Protein AF-A0AAU3PR17-F1 (afdb_monomer)

Nearest PDB structures (foldseek):
  4tv1-assembly1_B  TM=5.043E-01  e=8.586E+00  Homo sapiens

Structure (mmCIF, N/CA/C/O backbone):
data_AF-A0AAU3PR17-F1
#
_entry.id   AF-A0AAU3PR17-F1
#
loop_
_atom_site.group_PDB
_atom_site.id
_atom_site.type_symbol
_atom_site.label_atom_id
_atom_site.label_alt_id
_atom_site.label_comp_id
_atom_site.label_asym_id
_atom_site.label_entity_id
_atom_site.label_seq_id
_atom_site.pdbx_PDB_ins_code
_atom_site.Cartn_x
_atom_site.Cartn_y
_atom_site.Cartn_z
_atom_site.occupancy
_atom_site.B_iso_or_equiv
_atom_site.auth_seq_id
_atom_site.auth_comp_id
_atom_site.auth_asym_id
_atom_site.auth_atom_id
_atom_site.pdbx_PDB_model_num
ATOM 1 N N . MET A 1 1 ? -29.676 -16.207 -13.551 1.00 43.72 1 MET A N 1
ATOM 2 C CA . MET A 1 1 ? -28.577 -16.375 -12.579 1.00 43.72 1 MET A CA 1
ATOM 3 C C . MET A 1 1 ? -27.481 -15.404 -12.979 1.00 43.72 1 MET A C 1
ATOM 5 O O . MET A 1 1 ? -26.844 -15.634 -13.995 1.00 43.72 1 MET A O 1
ATOM 9 N N . SER A 1 2 ? -27.342 -14.278 -12.279 1.00 43.62 2 SER A N 1
ATOM 10 C CA . SER A 1 2 ? -26.259 -13.326 -12.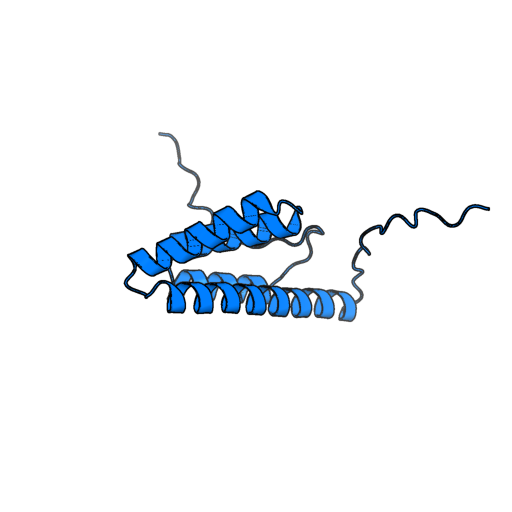551 1.00 43.62 2 SER A CA 1
ATOM 11 C C . SER A 1 2 ? -24.997 -13.853 -11.882 1.00 43.62 2 SER A C 1
ATOM 13 O O . SER A 1 2 ? -24.919 -13.883 -10.657 1.00 43.62 2 SER A O 1
ATOM 15 N N . THR A 1 3 ? -24.039 -14.329 -12.674 1.00 44.97 3 THR A N 1
ATOM 16 C CA . THR A 1 3 ? -22.689 -14.640 -12.201 1.00 44.97 3 THR A CA 1
ATOM 17 C C . THR A 1 3 ? -22.047 -13.337 -11.750 1.00 44.97 3 THR A C 1
ATOM 19 O O . THR A 1 3 ? -21.624 -12.528 -12.575 1.00 44.97 3 THR A O 1
ATOM 22 N N . GLN A 1 4 ? -22.037 -13.103 -10.440 1.00 40.84 4 GLN A N 1
ATOM 23 C CA . GLN A 1 4 ? -21.219 -12.060 -9.842 1.00 40.84 4 GLN A CA 1
ATOM 24 C C . GLN A 1 4 ? -19.764 -12.345 -10.250 1.00 40.84 4 GLN A C 1
ATOM 26 O O . GLN A 1 4 ? -19.321 -13.487 -10.086 1.00 40.84 4 GLN A O 1
ATOM 31 N N . PRO A 1 5 ? -19.041 -11.379 -10.845 1.00 47.50 5 PRO A N 1
ATOM 32 C CA . PRO A 1 5 ? -17.634 -11.578 -11.154 1.00 47.50 5 PRO A CA 1
ATOM 33 C C . PRO A 1 5 ? -16.894 -11.962 -9.865 1.00 47.50 5 PRO A C 1
ATOM 35 O O . PRO A 1 5 ? -17.290 -11.505 -8.784 1.00 47.50 5 PRO A O 1
ATOM 38 N N . PRO A 1 6 ? -15.867 -12.828 -9.952 1.00 47.53 6 PRO A N 1
ATOM 39 C CA . PRO A 1 6 ? -15.081 -13.195 -8.784 1.00 47.53 6 PRO A CA 1
ATOM 40 C C . PRO A 1 6 ? -14.598 -11.918 -8.088 1.00 47.53 6 PRO A C 1
ATOM 42 O O . PRO A 1 6 ? -14.326 -10.931 -8.779 1.00 47.53 6 PRO A O 1
ATOM 45 N N . PRO A 1 7 ? -14.521 -11.902 -6.746 1.00 50.12 7 PRO A N 1
ATOM 46 C CA . PRO A 1 7 ? -13.995 -10.751 -6.031 1.00 50.12 7 PRO A CA 1
ATOM 47 C C . PRO A 1 7 ? -12.627 -10.408 -6.619 1.00 50.12 7 PRO A C 1
ATOM 49 O O . PRO A 1 7 ? -11.713 -11.235 -6.617 1.00 50.12 7 PRO A O 1
ATOM 52 N N . THR A 1 8 ? -12.518 -9.217 -7.206 1.00 60.62 8 THR A N 1
ATOM 53 C CA . THR A 1 8 ? -11.274 -8.759 -7.811 1.00 60.62 8 THR A CA 1
ATOM 54 C C . THR A 1 8 ? -10.262 -8.618 -6.688 1.00 60.62 8 THR A C 1
ATOM 56 O O . THR A 1 8 ? -10.440 -7.786 -5.796 1.00 60.62 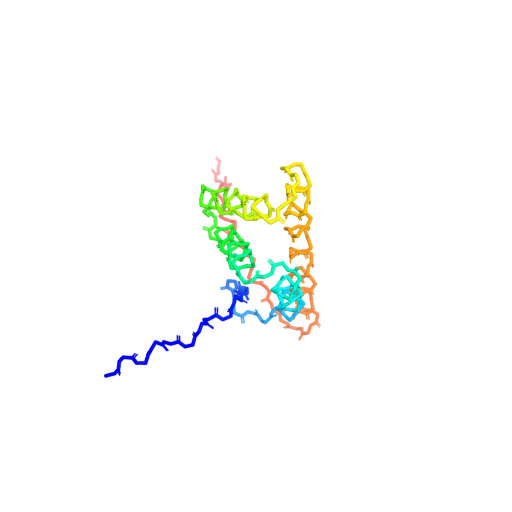8 THR A O 1
ATOM 59 N N . LYS A 1 9 ? -9.231 -9.465 -6.703 1.00 67.75 9 LYS A N 1
ATOM 60 C CA . LYS A 1 9 ? -8.113 -9.357 -5.770 1.00 67.75 9 LYS A CA 1
ATOM 61 C C . LYS A 1 9 ? -7.553 -7.930 -5.858 1.00 67.75 9 LYS A C 1
ATOM 63 O O . LYS A 1 9 ? -7.393 -7.440 -6.978 1.00 67.75 9 LYS A O 1
ATOM 68 N N . PRO A 1 10 ? -7.289 -7.248 -4.731 1.00 74.00 10 PRO A N 1
ATOM 69 C CA . PRO A 1 10 ? -6.646 -5.943 -4.769 1.00 74.00 10 PRO A CA 1
ATOM 70 C C . PRO A 1 10 ? -5.307 -6.051 -5.506 1.00 74.00 10 PRO A C 1
ATOM 72 O O . PRO A 1 10 ? -4.504 -6.927 -5.193 1.00 74.00 10 PRO A O 1
ATOM 75 N N . THR A 1 11 ? -5.070 -5.189 -6.490 1.00 75.00 11 THR A N 1
ATOM 76 C CA . THR A 1 11 ? -3.822 -5.154 -7.261 1.00 75.00 11 THR A CA 1
ATOM 77 C C . THR A 1 11 ? -3.396 -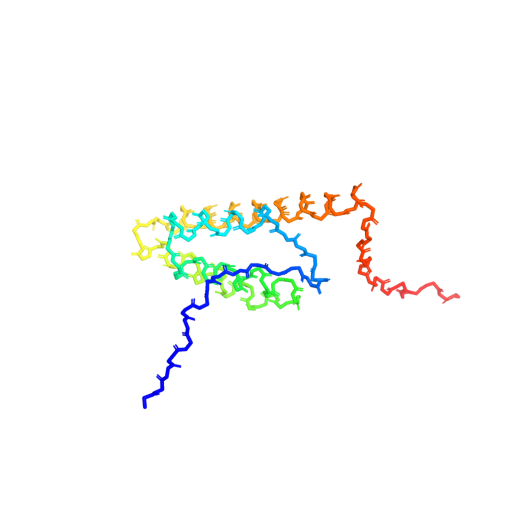3.717 -7.490 1.00 75.00 11 THR A C 1
ATOM 79 O O . THR A 1 11 ? -4.231 -2.849 -7.728 1.00 75.00 11 THR A O 1
ATOM 82 N N . LEU A 1 12 ? -2.089 -3.475 -7.435 1.00 78.88 12 LEU A N 1
ATOM 83 C CA . LEU A 1 12 ? -1.505 -2.196 -7.819 1.00 78.88 12 LEU A CA 1
ATOM 84 C C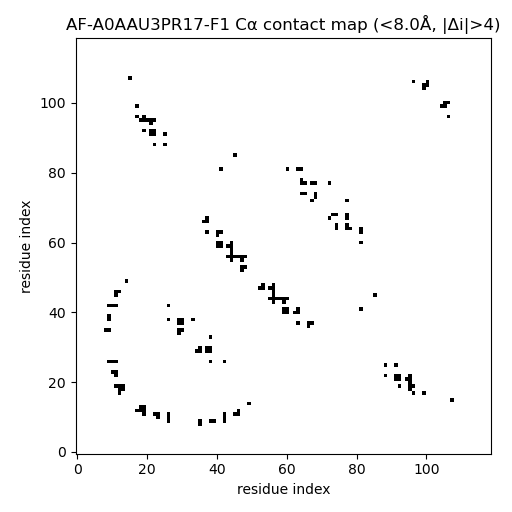 . LEU A 1 12 ? -1.111 -2.236 -9.287 1.00 78.88 12 LEU A C 1
ATOM 86 O O . LEU A 1 12 ? -0.563 -3.229 -9.770 1.00 78.88 12 LEU A O 1
ATOM 90 N N . HIS A 1 13 ? -1.358 -1.130 -9.976 1.00 72.88 13 HIS A N 1
ATOM 91 C CA . HIS A 1 13 ? -0.975 -0.956 -11.366 1.00 72.88 13 HIS A CA 1
ATOM 92 C C . HIS A 1 13 ? -0.074 0.267 -11.484 1.00 72.88 13 HIS A C 1
ATOM 94 O O . HIS A 1 13 ? -0.376 1.326 -10.935 1.00 72.88 13 HIS A O 1
ATOM 100 N N . SER A 1 14 ? 1.030 0.131 -12.218 1.00 74.19 14 SER A N 1
ATOM 101 C CA . SER A 1 14 ? 1.754 1.311 -12.678 1.00 74.19 14 SER A CA 1
ATOM 102 C C . SER A 1 14 ? 0.909 2.034 -13.731 1.00 74.19 14 SER A C 1
ATOM 104 O O . SER A 1 14 ? 0.181 1.402 -14.503 1.00 74.19 14 SER A O 1
ATOM 106 N N . ALA A 1 15 ? 1.028 3.360 -13.799 1.00 67.69 15 ALA A N 1
ATOM 107 C CA . ALA A 1 15 ? 0.352 4.161 -14.824 1.00 67.69 15 ALA A CA 1
ATOM 108 C C . ALA A 1 15 ? 0.771 3.774 -16.259 1.00 67.69 15 ALA A C 1
ATOM 110 O O . ALA A 1 15 ? 0.040 4.021 -17.213 1.00 67.69 15 ALA A O 1
ATOM 111 N N . GLU A 1 16 ? 1.937 3.141 -16.401 1.00 67.62 16 GLU A N 1
ATOM 112 C CA . GLU A 1 16 ? 2.585 2.808 -17.671 1.00 67.62 16 GLU A CA 1
ATOM 113 C C . GLU A 1 16 ? 2.385 1.339 -18.086 1.00 67.62 16 GLU A C 1
ATOM 115 O O . GLU A 1 16 ? 2.911 0.907 -19.108 1.00 67.62 16 GLU A O 1
ATOM 120 N N . GLY A 1 17 ? 1.650 0.543 -17.299 1.00 75.69 17 GLY A N 1
ATOM 121 C CA . GLY A 1 17 ? 1.468 -0.892 -17.558 1.00 75.69 17 GLY A CA 1
ATOM 122 C C . GLY A 1 17 ? 2.717 -1.748 -17.298 1.00 75.69 17 GLY A C 1
ATOM 123 O O . GLY A 1 17 ? 2.735 -2.932 -17.628 1.00 75.69 17 GLY A O 1
ATOM 124 N N . ILE A 1 18 ? 3.750 -1.172 -16.679 1.00 81.81 18 ILE A N 1
ATOM 125 C CA . ILE A 1 18 ? 4.924 -1.872 -16.153 1.00 81.81 18 ILE A CA 1
ATOM 126 C C . ILE A 1 18 ? 4.488 -2.838 -15.047 1.00 81.81 18 ILE A C 1
ATOM 128 O O . ILE A 1 18 ? 3.741 -2.466 -14.135 1.00 81.81 18 ILE A O 1
ATOM 132 N N . ALA A 1 19 ? 4.979 -4.074 -15.125 1.00 83.62 19 ALA A N 1
ATOM 133 C CA . ALA A 1 19 ? 4.776 -5.078 -14.092 1.00 83.62 19 ALA A CA 1
ATOM 134 C C . ALA A 1 19 ? 5.471 -4.661 -12.788 1.00 83.62 19 ALA A C 1
ATOM 136 O O . ALA A 1 19 ? 6.652 -4.322 -12.797 1.00 83.62 19 ALA A O 1
ATOM 137 N N . LEU A 1 20 ? 4.745 -4.735 -11.670 1.00 87.38 20 LEU A N 1
ATOM 138 C CA . LEU A 1 20 ? 5.243 -4.389 -10.337 1.00 87.38 20 LEU A CA 1
ATOM 139 C C . LEU A 1 20 ? 5.235 -5.624 -9.414 1.00 87.38 20 LEU A C 1
ATOM 141 O O . LEU A 1 20 ? 4.380 -5.723 -8.528 1.00 87.38 20 LEU A O 1
ATOM 145 N N . PRO A 1 21 ? 6.102 -6.627 -9.651 1.00 89.50 21 PRO A N 1
ATOM 146 C CA . PRO A 1 21 ? 6.059 -7.889 -8.917 1.00 89.50 21 PRO A CA 1
ATOM 147 C C . PRO A 1 21 ? 6.315 -7.725 -7.413 1.00 89.50 21 PRO A C 1
ATOM 149 O O . PRO A 1 21 ? 5.625 -8.370 -6.624 1.00 89.50 21 PRO A O 1
ATOM 152 N N . LYS A 1 22 ? 7.231 -6.848 -6.979 1.00 88.56 22 LYS A N 1
ATOM 153 C CA . LYS A 1 22 ? 7.474 -6.613 -5.545 1.00 88.56 22 LYS A CA 1
ATOM 154 C C . LYS A 1 22 ? 6.311 -5.899 -4.883 1.00 88.56 22 LYS A C 1
ATOM 156 O O . LYS A 1 22 ? 5.940 -6.226 -3.756 1.00 88.56 22 LYS A O 1
ATOM 161 N N . SER A 1 23 ? 5.696 -4.962 -5.593 1.00 90.88 23 SER A N 1
ATOM 162 C CA . SER A 1 23 ? 4.478 -4.305 -5.120 1.00 90.88 23 SER A CA 1
ATOM 163 C C . SER A 1 23 ? 3.314 -5.298 -4.999 1.00 90.88 23 SER A C 1
ATOM 165 O O . SER A 1 23 ? 2.566 -5.245 -4.026 1.00 90.88 23 SER A O 1
ATOM 167 N N . ALA A 1 24 ? 3.188 -6.244 -5.937 1.00 90.81 24 ALA A N 1
ATOM 168 C CA . ALA A 1 24 ? 2.189 -7.313 -5.881 1.00 90.81 24 ALA A CA 1
ATOM 169 C C . ALA A 1 24 ? 2.427 -8.280 -4.705 1.00 90.81 24 ALA A C 1
ATOM 171 O O . ALA A 1 24 ? 1.494 -8.565 -3.960 1.00 90.81 24 ALA A O 1
ATOM 172 N N . GLU A 1 25 ? 3.672 -8.718 -4.474 1.00 92.38 25 GLU A N 1
ATOM 173 C CA . GLU A 1 25 ? 4.051 -9.523 -3.296 1.00 92.38 25 GLU A CA 1
ATOM 174 C C . GLU A 1 25 ? 3.696 -8.810 -1.978 1.00 92.38 25 GLU A C 1
ATOM 176 O O . GLU A 1 25 ? 3.211 -9.428 -1.024 1.00 92.38 25 GLU A O 1
ATOM 181 N N . PHE A 1 26 ? 3.906 -7.491 -1.920 1.00 93.75 26 PHE A N 1
ATOM 182 C CA . PHE A 1 26 ? 3.546 -6.694 -0.752 1.00 93.75 26 PHE A CA 1
ATOM 183 C C . PHE A 1 26 ? 2.027 -6.632 -0.540 1.00 93.75 26 PHE A C 1
ATOM 185 O O . PHE A 1 26 ? 1.560 -6.830 0.580 1.00 93.75 26 PHE A O 1
ATOM 192 N N . VAL A 1 27 ? 1.245 -6.418 -1.601 1.00 93.50 27 VAL A N 1
ATOM 193 C CA . VAL A 1 27 ? -0.227 -6.421 -1.527 1.00 93.50 27 VAL A CA 1
ATOM 194 C C . VAL A 1 27 ? -0.764 -7.779 -1.070 1.00 93.50 27 VAL A C 1
ATOM 196 O O . VAL A 1 27 ? -1.641 -7.824 -0.209 1.00 93.50 27 VAL A O 1
ATOM 199 N N . ASP A 1 28 ? -0.192 -8.877 -1.559 1.00 93.88 28 ASP A N 1
ATOM 200 C CA . ASP A 1 28 ? -0.541 -10.235 -1.126 1.00 93.88 28 ASP A CA 1
ATOM 201 C C . ASP A 1 28 ? -0.246 -10.454 0.361 1.00 93.88 28 ASP A C 1
ATOM 203 O O . ASP A 1 28 ? -1.039 -11.054 1.091 1.00 93.88 28 ASP A O 1
ATOM 207 N N . THR A 1 29 ? 0.877 -9.910 0.830 1.00 94.94 29 THR A N 1
ATOM 208 C CA . THR A 1 29 ? 1.246 -9.932 2.246 1.00 94.94 29 THR A CA 1
ATOM 209 C C . THR A 1 29 ? 0.235 -9.155 3.091 1.00 94.94 29 THR A C 1
ATOM 211 O O . THR A 1 29 ? -0.175 -9.639 4.147 1.00 94.94 29 THR A O 1
ATOM 214 N N . LEU A 1 30 ? -0.207 -7.979 2.627 1.00 94.88 30 LEU A N 1
ATOM 215 C CA . LEU A 1 30 ? -1.229 -7.195 3.319 1.00 94.88 30 LEU A CA 1
ATOM 216 C C . LEU A 1 30 ? -2.567 -7.935 3.384 1.00 94.88 30 LEU A C 1
ATOM 218 O O . LEU A 1 30 ? -3.157 -8.017 4.457 1.00 94.88 30 LEU A O 1
ATOM 222 N N . ASP A 1 31 ? -3.028 -8.502 2.267 1.00 93.81 31 ASP A N 1
ATOM 223 C CA . ASP A 1 31 ? -4.274 -9.276 2.203 1.00 93.81 31 ASP A CA 1
ATOM 224 C C . ASP A 1 31 ? -4.251 -10.460 3.178 1.00 93.81 31 ASP A C 1
ATOM 226 O O . ASP A 1 31 ? -5.187 -10.645 3.954 1.00 93.81 31 ASP A O 1
ATOM 230 N N . SER A 1 32 ? -3.134 -11.192 3.229 1.00 93.81 32 SER A N 1
ATOM 231 C CA . SER A 1 32 ? -2.973 -12.324 4.143 1.00 93.81 32 SER A CA 1
ATOM 232 C C . SER A 1 32 ? -2.899 -11.929 5.622 1.00 93.81 32 SER A C 1
ATOM 234 O O . SER A 1 32 ? -3.310 -12.728 6.462 1.00 93.81 32 SER A O 1
ATOM 236 N N . GLN A 1 33 ? -2.323 -10.772 5.967 1.00 95.06 33 GLN A N 1
ATOM 237 C CA . GLN A 1 33 ? -2.071 -10.391 7.367 1.00 95.06 33 GLN A CA 1
ATOM 238 C C . GLN A 1 33 ? -3.145 -9.476 7.962 1.00 95.06 33 GLN A C 1
ATOM 240 O O . GLN A 1 33 ? -3.406 -9.537 9.162 1.00 95.06 33 GLN A O 1
ATOM 245 N N . PHE A 1 34 ? -3.757 -8.627 7.139 1.00 94.12 34 PHE A N 1
ATOM 246 C CA . PHE A 1 34 ? -4.683 -7.575 7.568 1.00 94.12 34 PHE A CA 1
ATOM 247 C C . PHE A 1 34 ? -6.079 -7.715 6.947 1.00 94.12 34 PHE A C 1
ATOM 249 O O . PHE A 1 34 ? -7.006 -7.021 7.366 1.00 94.12 34 PHE A O 1
ATOM 256 N N . GLY A 1 35 ? -6.250 -8.635 5.994 1.00 93.31 35 GLY A N 1
ATOM 257 C CA . GLY A 1 35 ? -7.525 -8.939 5.358 1.00 93.31 35 GLY A CA 1
ATOM 258 C C . GLY A 1 35 ? -7.870 -8.031 4.177 1.00 93.31 35 GLY A C 1
ATOM 259 O O . GLY A 1 35 ? -7.381 -6.908 4.033 1.00 93.31 35 GLY A O 1
ATOM 260 N N . SER A 1 36 ? -8.777 -8.519 3.332 1.00 93.81 36 SER A N 1
ATOM 261 C CA . SER A 1 36 ? -9.074 -7.905 2.034 1.00 93.81 36 SER A CA 1
ATOM 262 C C . SER A 1 36 ? -9.735 -6.536 2.105 1.00 93.81 36 SER A C 1
ATOM 264 O O . SER A 1 36 ? -9.518 -5.718 1.215 1.00 93.81 36 SER A O 1
ATOM 266 N N . GLU A 1 37 ? -10.521 -6.252 3.145 1.00 95.00 37 GLU A N 1
ATOM 267 C CA . GLU A 1 37 ? -11.156 -4.937 3.308 1.00 95.00 37 GLU A CA 1
ATOM 268 C C . GLU A 1 37 ? -10.107 -3.840 3.534 1.00 95.00 37 GLU A C 1
ATOM 270 O O . GLU A 1 37 ? -10.131 -2.797 2.871 1.00 95.00 37 GLU A O 1
ATOM 275 N N . TYR A 1 38 ? -9.142 -4.112 4.418 1.00 97.06 38 TYR A N 1
ATOM 276 C CA . TYR A 1 38 ? -8.012 -3.224 4.661 1.00 97.06 38 TYR A CA 1
ATOM 277 C C . TYR A 1 38 ? -7.190 -3.038 3.386 1.00 97.06 38 TYR A C 1
ATOM 279 O O . TYR A 1 38 ? -6.948 -1.909 2.956 1.00 97.06 38 TYR A O 1
ATOM 287 N N . THR A 1 39 ? -6.804 -4.145 2.751 1.00 96.81 39 THR A N 1
ATOM 288 C CA . THR A 1 39 ? -5.923 -4.124 1.583 1.00 96.81 39 THR A CA 1
ATOM 289 C C . THR A 1 39 ? -6.561 -3.419 0.392 1.00 96.81 39 THR A C 1
ATOM 291 O O . THR A 1 39 ? -5.902 -2.611 -0.258 1.00 96.81 39 THR A O 1
ATOM 294 N N . LEU A 1 40 ? -7.851 -3.642 0.128 1.00 95.56 40 LEU A N 1
ATOM 295 C CA . LEU A 1 40 ? -8.574 -2.947 -0.938 1.00 95.56 40 LEU A CA 1
ATOM 296 C C . LEU A 1 40 ? -8.606 -1.431 -0.709 1.00 95.56 40 LEU A C 1
ATOM 298 O O . LEU A 1 40 ? -8.361 -0.662 -1.637 1.00 95.56 40 LEU A O 1
ATOM 302 N N . THR A 1 41 ? -8.896 -1.006 0.520 1.00 96.25 41 THR A N 1
ATOM 303 C CA . THR A 1 41 ? -8.949 0.416 0.893 1.00 96.25 41 THR A CA 1
ATOM 304 C C . THR A 1 41 ? -7.566 1.061 0.788 1.00 96.25 41 THR A C 1
ATOM 306 O O . THR A 1 41 ? -7.413 2.142 0.222 1.00 96.25 41 THR A O 1
ATOM 309 N N . PHE A 1 42 ? -6.528 0.356 1.240 1.00 96.81 42 PHE A N 1
ATOM 310 C CA . PHE A 1 42 ? -5.144 0.794 1.100 1.00 96.81 42 PHE A CA 1
ATOM 311 C C . PHE A 1 42 ? -4.735 0.951 -0.373 1.00 96.81 42 PHE A C 1
ATOM 313 O O . PHE A 1 42 ? -4.206 1.993 -0.752 1.00 96.81 42 PHE A O 1
ATOM 320 N N . VAL A 1 43 ? -5.026 -0.039 -1.224 1.00 95.12 43 VAL A N 1
ATOM 321 C CA . VAL A 1 43 ? -4.728 0.018 -2.666 1.00 95.12 43 VAL A CA 1
ATOM 322 C C . VAL A 1 43 ? -5.441 1.197 -3.332 1.00 95.12 43 VAL A C 1
ATOM 324 O O . VAL A 1 43 ? -4.811 1.930 -4.089 1.00 95.12 43 VAL A O 1
ATOM 327 N N . ARG A 1 44 ? -6.711 1.460 -2.993 1.00 94.56 44 ARG A N 1
ATOM 328 C CA . ARG A 1 44 ? -7.448 2.633 -3.500 1.00 94.56 44 ARG A CA 1
ATOM 329 C C . ARG A 1 44 ? -6.793 3.959 -3.128 1.00 94.56 44 ARG A C 1
ATOM 331 O O . ARG A 1 44 ? -6.831 4.888 -3.932 1.00 94.56 44 ARG A O 1
ATOM 338 N N . ALA A 1 45 ? -6.190 4.054 -1.943 1.00 95.44 45 ALA A N 1
ATOM 339 C CA . ALA A 1 45 ? -5.449 5.244 -1.542 1.00 95.44 45 ALA A CA 1
ATOM 340 C C . ALA A 1 45 ? -4.202 5.468 -2.411 1.00 95.44 45 ALA A C 1
ATOM 342 O O . ALA A 1 45 ? -3.932 6.599 -2.811 1.00 95.44 45 ALA A O 1
ATOM 343 N N . ILE A 1 46 ? -3.465 4.399 -2.731 1.00 94.12 46 ILE A N 1
ATOM 344 C CA . ILE A 1 46 ? -2.291 4.473 -3.614 1.00 94.12 46 ILE A CA 1
ATOM 345 C C . ILE A 1 46 ? -2.708 4.802 -5.053 1.00 94.12 46 ILE A C 1
ATOM 347 O O . ILE A 1 46 ? -2.100 5.660 -5.685 1.00 94.12 46 ILE A O 1
ATOM 351 N N . ASP A 1 47 ? -3.788 4.198 -5.551 1.00 90.69 47 ASP A N 1
ATOM 352 C CA . ASP A 1 47 ? -4.344 4.519 -6.870 1.00 90.69 47 ASP A CA 1
ATOM 353 C C . ASP A 1 47 ? -4.805 5.978 -6.976 1.00 90.69 47 ASP A C 1
ATOM 355 O O . ASP A 1 47 ? -4.661 6.591 -8.033 1.00 90.69 47 ASP A O 1
ATOM 359 N N . ALA A 1 48 ? -5.373 6.536 -5.903 1.00 90.56 48 ALA A N 1
ATOM 360 C CA . ALA A 1 48 ? -5.747 7.946 -5.847 1.00 90.56 48 ALA A CA 1
ATOM 361 C C . ALA A 1 48 ? -4.511 8.857 -5.894 1.00 90.56 48 ALA A C 1
ATOM 363 O O . ALA A 1 48 ? -4.508 9.825 -6.652 1.00 90.56 48 ALA A O 1
ATOM 364 N N . ASP A 1 49 ? -3.444 8.518 -5.162 1.00 90.06 49 ASP A N 1
ATOM 365 C CA . ASP A 1 49 ? -2.179 9.264 -5.215 1.00 90.06 49 ASP A CA 1
ATOM 366 C C . ASP A 1 49 ? -1.549 9.230 -6.612 1.00 90.06 49 ASP A C 1
ATOM 368 O O . ASP A 1 49 ? -1.179 10.270 -7.144 1.00 90.06 49 ASP A O 1
ATOM 372 N N . ASN A 1 50 ? -1.533 8.059 -7.258 1.00 85.94 50 ASN A N 1
ATOM 373 C CA . ASN A 1 50 ? -1.034 7.890 -8.628 1.00 85.94 50 ASN A CA 1
ATOM 374 C C . ASN A 1 50 ? -1.817 8.709 -9.673 1.00 85.94 50 ASN A C 1
ATOM 376 O O . ASN A 1 50 ? -1.345 8.881 -10.796 1.00 85.94 50 ASN A O 1
ATOM 380 N N . ARG A 1 51 ? -3.027 9.171 -9.337 1.00 87.31 51 ARG A N 1
ATOM 381 C CA . ARG A 1 51 ? -3.892 10.007 -10.186 1.00 87.31 51 ARG A CA 1
ATOM 382 C C . ARG A 1 51 ? -3.916 11.473 -9.744 1.00 87.31 51 ARG A C 1
ATOM 384 O O . ARG A 1 51 ? -4.783 12.212 -10.203 1.00 87.31 51 ARG A O 1
ATOM 391 N N . ASP A 1 52 ? -3.020 11.867 -8.839 1.00 89.19 52 ASP A N 1
ATOM 392 C CA . ASP A 1 52 ? -2.965 13.195 -8.220 1.00 89.19 52 ASP A CA 1
ATOM 393 C C . ASP A 1 52 ? -4.273 13.608 -7.492 1.00 89.19 52 ASP A C 1
ATOM 395 O O . ASP A 1 52 ? -4.526 14.790 -7.252 1.00 89.19 52 ASP A O 1
ATOM 399 N N . ASP A 1 53 ? -5.109 12.644 -7.083 1.00 93.00 53 ASP A N 1
ATOM 400 C CA . ASP A 1 53 ? -6.368 12.863 -6.353 1.00 93.00 53 ASP A CA 1
ATOM 401 C C . ASP A 1 53 ? -6.123 12.854 -4.833 1.00 93.00 53 ASP A C 1
ATOM 403 O O . ASP A 1 53 ? -6.427 11.896 -4.111 1.00 93.00 53 ASP A O 1
ATOM 407 N N . GLN A 1 54 ? -5.526 13.944 -4.340 1.00 94.56 54 GLN A N 1
ATOM 408 C CA . GLN A 1 54 ? -5.162 14.089 -2.925 1.00 94.56 54 GLN A CA 1
ATOM 409 C C . GLN A 1 54 ? -6.356 13.989 -1.952 1.00 94.56 54 GLN A C 1
ATOM 411 O O . GLN A 1 54 ? -6.234 13.260 -0.964 1.00 94.56 54 GLN A O 1
ATOM 416 N N . PRO A 1 55 ? -7.526 14.621 -2.198 1.00 96.88 55 PRO A N 1
ATOM 417 C CA . PRO A 1 55 ? -8.671 14.500 -1.290 1.00 96.88 55 PRO A CA 1
ATOM 418 C C . PRO A 1 55 ? -9.159 13.057 -1.131 1.00 96.88 55 PRO A C 1
ATOM 420 O O . PRO A 1 55 ? -9.475 12.606 -0.023 1.00 96.88 55 PRO A O 1
ATOM 423 N N . ARG A 1 56 ? -9.199 12.298 -2.233 1.00 94.44 56 ARG A N 1
ATOM 424 C CA . ARG A 1 56 ? -9.585 10.890 -2.181 1.00 94.44 56 ARG A CA 1
ATOM 425 C C . ARG A 1 56 ? -8.544 10.055 -1.457 1.00 94.44 56 ARG A C 1
ATOM 427 O O . ARG A 1 56 ? -8.913 9.245 -0.611 1.00 94.44 56 ARG A O 1
ATOM 434 N N . ARG A 1 57 ? -7.259 10.267 -1.740 1.00 95.81 57 ARG A N 1
ATOM 435 C CA . ARG A 1 57 ? -6.164 9.586 -1.041 1.00 95.81 57 ARG A CA 1
ATOM 436 C C . ARG A 1 57 ? -6.273 9.759 0.473 1.00 95.81 57 ARG A C 1
ATOM 438 O O . ARG A 1 57 ? -6.18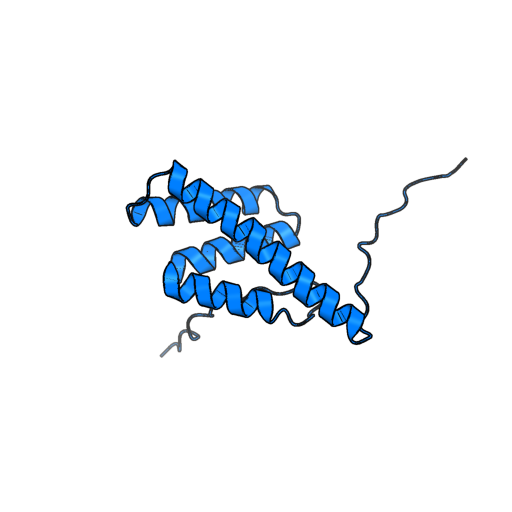6 8.775 1.201 1.00 95.81 57 ARG A O 1
ATOM 445 N N . GLU A 1 58 ? -6.476 10.983 0.955 1.00 97.06 58 GLU A N 1
ATOM 446 C CA . GLU A 1 58 ? -6.624 11.255 2.390 1.00 97.06 58 GLU A CA 1
ATOM 447 C C . GLU A 1 58 ? -7.825 10.519 2.994 1.00 97.06 58 GLU A C 1
ATOM 449 O O . GLU A 1 58 ? -7.705 9.910 4.059 1.00 97.06 58 GLU A O 1
ATOM 454 N N . THR A 1 59 ? -8.955 10.516 2.282 1.00 98.00 59 THR A N 1
ATOM 455 C CA . THR A 1 59 ? -10.181 9.826 2.705 1.00 98.00 59 THR A CA 1
ATOM 456 C C . THR A 1 59 ? -9.981 8.310 2.797 1.00 98.00 59 THR A C 1
ATOM 458 O O . THR A 1 59 ? -10.356 7.695 3.794 1.00 98.00 59 THR A O 1
ATOM 461 N N . GLU A 1 60 ? -9.354 7.698 1.792 1.00 97.75 60 GLU A N 1
ATOM 462 C CA . GLU A 1 60 ? -9.098 6.252 1.761 1.00 97.75 60 GLU A CA 1
ATOM 463 C C . GLU A 1 60 ? -8.056 5.851 2.826 1.00 97.75 60 GLU A C 1
ATOM 465 O O . GLU A 1 60 ? -8.218 4.835 3.501 1.00 97.75 60 GLU A O 1
ATOM 470 N N . LEU A 1 61 ? -7.022 6.670 3.077 1.00 97.75 61 LEU A N 1
ATOM 471 C CA . LEU A 1 61 ? -6.076 6.417 4.175 1.00 97.75 61 LEU A CA 1
ATOM 472 C C . LEU A 1 61 ? -6.744 6.506 5.553 1.00 97.75 61 LEU A C 1
ATOM 474 O O . LEU A 1 61 ? -6.443 5.686 6.422 1.00 97.75 61 LEU A O 1
ATOM 478 N N . ALA A 1 62 ? -7.643 7.471 5.762 1.00 98.19 62 ALA A N 1
ATOM 479 C CA . ALA A 1 62 ? -8.422 7.567 6.995 1.00 98.19 62 ALA A CA 1
ATOM 480 C C . ALA A 1 62 ? -9.313 6.328 7.187 1.00 98.19 62 ALA A C 1
ATOM 482 O O . ALA A 1 62 ? -9.306 5.727 8.260 1.00 98.19 62 ALA A O 1
ATOM 483 N N . ALA A 1 63 ? -9.987 5.873 6.128 1.00 98.25 63 ALA A N 1
ATOM 484 C CA . ALA A 1 63 ? -10.784 4.650 6.165 1.00 98.25 63 ALA A CA 1
ATOM 485 C C . ALA A 1 63 ? -9.935 3.399 6.467 1.00 98.25 63 ALA A C 1
ATOM 487 O O . ALA A 1 63 ? -10.338 2.558 7.268 1.00 98.25 63 ALA A O 1
ATOM 488 N N . ALA A 1 64 ? -8.730 3.289 5.895 1.00 98.06 64 ALA A N 1
ATOM 489 C CA . ALA A 1 64 ? -7.807 2.192 6.190 1.00 98.06 64 ALA A CA 1
ATOM 490 C C . ALA A 1 64 ? -7.368 2.175 7.667 1.00 98.06 64 ALA A C 1
ATOM 492 O O . ALA A 1 64 ? -7.247 1.106 8.266 1.00 98.06 64 ALA A O 1
ATOM 493 N N . ILE A 1 65 ? -7.155 3.351 8.269 1.00 98.31 65 ILE A N 1
ATOM 494 C CA . ILE A 1 65 ? -6.881 3.487 9.708 1.00 98.31 65 ILE A CA 1
ATOM 495 C C . ILE A 1 65 ? -8.088 3.006 10.521 1.00 98.31 65 ILE A C 1
ATOM 497 O O . ILE A 1 65 ? -7.915 2.206 11.439 1.00 98.31 65 ILE A O 1
ATOM 501 N N . ASP A 1 66 ? -9.298 3.444 10.170 1.00 98.44 66 ASP A N 1
ATOM 502 C CA . ASP A 1 66 ? -10.525 3.074 10.883 1.00 98.44 66 ASP A CA 1
ATOM 503 C C . ASP A 1 66 ? -10.801 1.565 10.842 1.00 98.44 66 ASP A C 1
ATOM 505 O O . ASP A 1 66 ? -11.274 1.002 11.830 1.00 98.44 66 ASP A O 1
ATOM 509 N N . ILE A 1 67 ? -10.471 0.887 9.738 1.00 98.19 67 ILE A N 1
ATOM 510 C CA . ILE A 1 67 ? -10.568 -0.577 9.630 1.00 98.19 67 ILE A CA 1
ATOM 511 C C . ILE A 1 67 ? -9.672 -1.258 10.674 1.00 98.19 67 ILE A C 1
ATOM 513 O O . ILE A 1 67 ? -10.130 -2.148 11.392 1.00 98.19 67 ILE A O 1
ATOM 517 N N . LEU A 1 68 ? -8.420 -0.814 10.819 1.00 97.69 68 LEU A N 1
ATOM 518 C CA . LEU A 1 68 ? -7.514 -1.362 11.834 1.00 97.69 68 LEU A CA 1
ATOM 519 C C . LEU A 1 68 ? -7.993 -1.040 13.256 1.00 97.69 68 LEU A C 1
ATOM 521 O O . LEU A 1 68 ? -7.935 -1.899 14.134 1.00 97.69 68 LEU A O 1
ATOM 525 N N . VAL A 1 69 ? -8.543 0.154 13.487 1.00 98.31 69 VAL A N 1
ATOM 526 C CA . VAL A 1 69 ? -9.133 0.499 14.788 1.00 98.31 69 VAL A CA 1
ATOM 527 C C . VAL A 1 69 ? -10.294 -0.437 15.136 1.00 98.31 69 VAL A C 1
ATOM 529 O O . VAL A 1 69 ? -10.363 -0.944 16.255 1.00 98.31 69 VAL A O 1
ATOM 532 N N . ARG A 1 70 ? -11.174 -0.745 14.175 1.00 97.75 70 ARG A N 1
ATOM 533 C CA . ARG A 1 70 ? -12.269 -1.719 14.363 1.00 97.75 70 ARG A CA 1
ATOM 534 C C . ARG A 1 70 ? -11.764 -3.138 14.623 1.00 97.75 70 ARG A C 1
ATOM 536 O O . ARG A 1 70 ? -12.433 -3.891 15.323 1.00 97.75 70 ARG A O 1
ATOM 543 N N . ALA A 1 71 ? -10.586 -3.483 14.109 1.00 95.56 71 ALA A N 1
ATOM 544 C CA . ALA A 1 71 ? -9.910 -4.748 14.389 1.00 95.56 71 ALA A CA 1
ATOM 545 C C . ALA A 1 71 ? -9.222 -4.793 15.773 1.00 95.56 71 ALA A C 1
ATOM 547 O O . ALA A 1 71 ? -8.640 -5.816 16.127 1.00 95.56 71 ALA A O 1
ATOM 548 N N . GLY A 1 72 ? -9.301 -3.719 16.570 1.00 97.50 72 GLY A N 1
ATOM 549 C CA . GLY A 1 72 ? -8.834 -3.675 17.961 1.00 97.50 72 GLY A CA 1
ATOM 550 C C . GLY A 1 72 ? -7.505 -2.949 18.181 1.00 97.50 72 GLY A C 1
ATOM 551 O O . GLY A 1 72 ? -7.027 -2.890 19.314 1.00 97.50 72 GLY A O 1
ATOM 552 N N . TRP A 1 73 ? -6.906 -2.376 17.136 1.00 97.38 73 TRP A N 1
ATOM 553 C CA . TRP A 1 73 ? -5.690 -1.572 17.258 1.00 97.38 73 TRP A CA 1
ATOM 554 C C . TRP A 1 73 ? -6.004 -0.170 17.785 1.00 97.38 73 TRP A C 1
ATOM 556 O O . TRP A 1 73 ? -7.074 0.386 17.532 1.00 97.38 73 TRP A O 1
ATOM 566 N N . THR A 1 74 ? -5.058 0.466 18.478 1.00 98.31 74 THR A N 1
ATOM 567 C CA . THR A 1 74 ? -5.240 1.883 18.822 1.00 98.31 74 THR A CA 1
ATOM 568 C C . THR A 1 74 ? -5.148 2.753 17.570 1.00 98.31 74 THR A C 1
ATOM 570 O O . THR A 1 74 ? -4.532 2.385 16.564 1.00 98.31 74 THR A O 1
ATOM 573 N N . HIS A 1 75 ? -5.723 3.952 17.629 1.00 97.38 75 HIS A N 1
ATOM 574 C CA . HIS A 1 75 ? -5.638 4.905 16.524 1.00 97.38 75 HIS A CA 1
ATOM 575 C C . HIS A 1 75 ? -4.179 5.291 16.195 1.00 97.38 75 HIS A C 1
ATOM 577 O O . HIS A 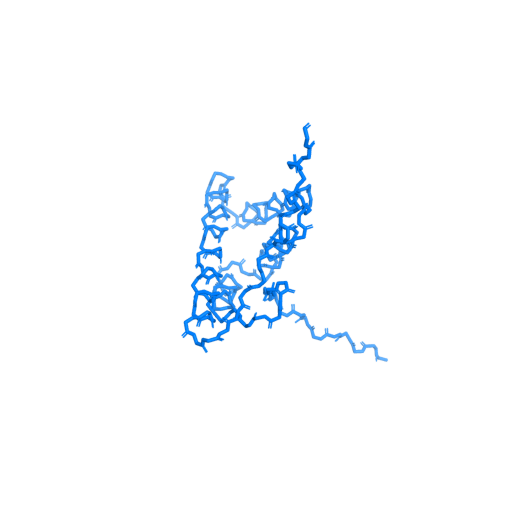1 75 ? -3.812 5.417 15.028 1.00 97.38 75 HIS A O 1
ATOM 583 N N . GLU A 1 76 ? -3.311 5.413 17.207 1.00 98.06 76 GLU A N 1
ATOM 584 C CA . GLU A 1 76 ? -1.879 5.693 17.022 1.00 98.06 76 GLU A CA 1
ATOM 585 C C . GLU A 1 76 ? -1.138 4.535 16.333 1.00 98.06 76 GLU A C 1
ATOM 587 O O . GLU A 1 76 ? -0.388 4.758 15.375 1.00 98.06 76 GLU A O 1
ATOM 592 N N . GLN A 1 77 ? -1.382 3.296 16.773 1.00 97.94 77 GLN A N 1
ATOM 593 C CA . GLN A 1 77 ? -0.817 2.099 16.145 1.00 97.94 77 GLN A CA 1
ATOM 594 C C . GLN A 1 77 ? -1.277 1.983 14.691 1.00 97.94 77 GLN A C 1
ATOM 596 O O . GLN A 1 77 ? -0.453 1.832 13.793 1.00 97.94 77 GLN A O 1
ATOM 601 N N . SER A 1 78 ? -2.576 2.152 14.451 1.00 98.06 78 SER A N 1
ATOM 602 C CA . SER A 1 78 ? -3.188 2.071 13.122 1.00 98.06 78 SER A CA 1
ATOM 603 C C . SER A 1 78 ? -2.586 3.092 12.152 1.00 98.06 78 SER A C 1
ATOM 605 O O . SER A 1 78 ? -2.174 2.735 11.048 1.00 98.06 78 SER A O 1
ATOM 607 N N . ARG A 1 79 ? -2.425 4.353 12.582 1.00 97.88 79 ARG A N 1
ATOM 608 C CA . ARG A 1 79 ? -1.737 5.398 11.799 1.00 97.88 79 ARG A CA 1
ATOM 609 C C . ARG A 1 79 ? -0.292 5.031 11.482 1.00 97.88 79 ARG A C 1
ATOM 611 O O . ARG A 1 79 ? 0.172 5.265 10.366 1.00 97.88 79 ARG A O 1
ATOM 618 N N . THR A 1 80 ? 0.423 4.481 12.459 1.00 98.19 80 THR A N 1
ATOM 619 C CA . THR A 1 80 ? 1.827 4.082 12.301 1.00 98.19 80 THR A CA 1
ATOM 620 C C . THR A 1 80 ? 1.969 2.934 11.305 1.00 98.19 80 THR A C 1
ATOM 622 O O . THR A 1 80 ? 2.834 2.997 10.428 1.00 98.19 80 THR A O 1
ATOM 625 N N . ILE A 1 81 ? 1.093 1.931 11.390 1.00 97.56 81 ILE A N 1
ATOM 626 C CA . ILE A 1 81 ? 1.035 0.787 10.473 1.00 97.56 81 ILE A CA 1
ATOM 627 C C . ILE A 1 81 ? 0.747 1.273 9.052 1.00 97.56 81 ILE A C 1
ATOM 629 O O . ILE A 1 81 ? 1.564 1.059 8.158 1.00 97.56 81 ILE A O 1
ATOM 633 N N . VAL A 1 82 ? -0.346 2.018 8.852 1.00 97.62 82 VAL A N 1
ATOM 634 C CA . VAL A 1 82 ? -0.745 2.527 7.529 1.00 97.62 82 VAL A CA 1
ATOM 635 C C . VAL A 1 82 ? 0.362 3.377 6.909 1.00 97.62 82 VAL A C 1
ATOM 637 O O . VAL A 1 82 ? 0.759 3.135 5.772 1.00 97.62 82 VAL A O 1
ATOM 640 N N . ARG A 1 83 ? 0.945 4.322 7.659 1.00 97.25 83 ARG A N 1
ATOM 641 C CA . ARG A 1 83 ? 2.059 5.145 7.159 1.00 97.25 83 ARG A CA 1
ATOM 642 C C . ARG A 1 83 ? 3.278 4.303 6.782 1.00 97.25 83 ARG A C 1
ATOM 644 O O . ARG A 1 83 ? 3.970 4.637 5.821 1.00 97.25 83 ARG A O 1
ATOM 651 N N . SER A 1 84 ? 3.569 3.251 7.542 1.00 97.06 84 SER A N 1
ATOM 652 C CA . SER A 1 84 ? 4.680 2.345 7.240 1.00 97.06 84 SER A CA 1
ATOM 653 C C . SER A 1 84 ? 4.406 1.552 5.967 1.00 97.06 84 SER A C 1
ATOM 655 O O . SER A 1 84 ? 5.278 1.495 5.107 1.00 97.06 84 SER A O 1
ATOM 657 N N . HIS A 1 85 ? 3.189 1.041 5.779 1.00 97.69 85 HIS A N 1
ATOM 658 C CA . HIS A 1 85 ? 2.802 0.347 4.550 1.00 97.69 85 HIS A CA 1
ATOM 659 C C . HIS A 1 85 ? 2.881 1.250 3.319 1.00 97.69 85 HIS A C 1
ATOM 661 O O . HIS A 1 85 ? 3.403 0.820 2.295 1.00 97.69 85 HIS A O 1
ATOM 667 N N . VAL A 1 86 ? 2.470 2.520 3.433 1.00 96.19 86 VAL A N 1
ATOM 668 C CA . VAL A 1 86 ? 2.655 3.514 2.360 1.00 96.19 86 VAL A CA 1
ATOM 669 C C . VAL A 1 86 ? 4.138 3.644 1.987 1.00 96.19 86 VAL A C 1
ATOM 671 O O . VAL A 1 86 ? 4.495 3.624 0.814 1.00 96.19 86 VAL A O 1
ATOM 674 N N . LYS A 1 87 ? 5.043 3.735 2.968 1.00 95.38 87 LYS A N 1
ATOM 675 C CA . LYS A 1 87 ? 6.486 3.800 2.677 1.00 95.38 87 LYS A CA 1
ATOM 676 C C . LYS A 1 87 ? 6.999 2.529 1.999 1.00 95.38 87 LYS A C 1
ATOM 678 O O . LYS A 1 87 ? 7.772 2.627 1.051 1.00 95.38 87 LYS A O 1
ATOM 683 N N . PHE A 1 88 ? 6.586 1.358 2.485 1.00 94.88 88 PHE A N 1
ATOM 684 C CA . PHE A 1 88 ? 7.026 0.079 1.932 1.00 94.88 88 PHE A CA 1
ATOM 685 C C . PHE A 1 88 ? 6.540 -0.129 0.501 1.00 94.88 88 PHE A C 1
ATOM 687 O O . PHE A 1 88 ? 7.336 -0.547 -0.334 1.00 94.88 88 PHE A O 1
ATOM 694 N N . VAL A 1 89 ? 5.289 0.220 0.191 1.00 94.06 89 VAL A N 1
ATOM 695 C CA . VAL A 1 89 ? 4.765 0.048 -1.167 1.00 94.06 89 VAL A CA 1
ATOM 696 C C . VAL A 1 89 ? 5.468 0.957 -2.174 1.00 94.06 89 VAL A C 1
ATOM 698 O O . VAL A 1 89 ? 5.828 0.485 -3.246 1.00 94.06 89 VAL A O 1
ATOM 701 N N . TYR A 1 90 ? 5.771 2.216 -1.829 1.00 92.38 90 TYR A N 1
ATOM 702 C CA . TYR A 1 90 ? 6.551 3.078 -2.728 1.00 92.38 90 TYR A CA 1
ATOM 703 C C . TYR A 1 90 ? 8.000 2.615 -2.876 1.00 92.38 90 TYR A C 1
ATOM 705 O O . TYR A 1 90 ? 8.570 2.739 -3.956 1.00 92.38 90 TYR A O 1
ATOM 713 N N . ALA A 1 91 ? 8.603 2.064 -1.819 1.00 92.38 91 ALA A N 1
ATOM 714 C CA . ALA A 1 91 ? 9.936 1.479 -1.918 1.00 92.38 91 ALA A CA 1
ATOM 715 C C . ALA A 1 91 ? 9.942 0.242 -2.833 1.00 92.38 91 ALA A C 1
ATOM 717 O O . ALA A 1 91 ? 10.826 0.121 -3.678 1.00 92.38 91 ALA A O 1
ATOM 718 N N . ALA A 1 92 ? 8.942 -0.637 -2.708 1.00 91.81 92 ALA A N 1
ATOM 719 C CA . ALA A 1 92 ? 8.772 -1.806 -3.570 1.00 91.81 92 ALA A CA 1
ATOM 720 C C . ALA A 1 92 ? 8.528 -1.400 -5.032 1.00 91.81 92 ALA A C 1
ATOM 722 O O . ALA A 1 92 ? 9.213 -1.893 -5.924 1.00 91.81 92 ALA A O 1
ATOM 723 N N . ALA A 1 93 ? 7.644 -0.427 -5.272 1.00 89.88 93 ALA A N 1
ATOM 724 C CA . ALA A 1 93 ? 7.412 0.123 -6.603 1.00 89.88 93 ALA A CA 1
ATOM 725 C C . ALA A 1 93 ? 8.686 0.753 -7.185 1.00 89.88 93 ALA A C 1
ATOM 727 O O . ALA A 1 93 ? 9.011 0.522 -8.343 1.00 89.88 93 ALA A O 1
ATOM 728 N N . GLY A 1 94 ? 9.459 1.491 -6.383 1.00 89.31 94 GLY A N 1
ATOM 729 C CA . GLY A 1 94 ? 10.747 2.041 -6.808 1.00 89.31 94 GLY A CA 1
ATOM 730 C C . GLY A 1 94 ? 11.755 0.962 -7.220 1.00 89.31 94 GLY A C 1
ATOM 731 O O . GLY A 1 94 ? 12.449 1.131 -8.218 1.00 89.31 94 GLY A O 1
ATOM 732 N N . GLN A 1 95 ? 11.805 -0.165 -6.502 1.00 91.44 95 GLN A N 1
ATOM 733 C CA . GLN A 1 95 ? 12.632 -1.319 -6.875 1.00 91.44 95 GLN A CA 1
ATOM 734 C C . GLN A 1 95 ? 12.160 -1.969 -8.180 1.00 91.44 95 GLN A C 1
ATOM 736 O O . GLN A 1 95 ? 12.991 -2.276 -9.031 1.00 91.44 95 GLN A O 1
ATOM 741 N N . ASP A 1 96 ? 10.848 -2.148 -8.353 1.00 90.25 96 ASP A N 1
ATOM 742 C CA . ASP A 1 96 ? 10.263 -2.700 -9.580 1.00 90.25 96 ASP A CA 1
ATOM 743 C C . ASP A 1 96 ? 10.583 -1.814 -10.798 1.00 90.25 96 ASP A C 1
ATOM 745 O O . ASP A 1 96 ? 11.024 -2.306 -11.838 1.00 90.25 96 ASP A O 1
ATOM 749 N N . LEU A 1 97 ? 10.416 -0.494 -10.662 1.00 89.44 97 LEU A N 1
ATOM 750 C CA . LEU A 1 97 ? 10.711 0.471 -11.723 1.00 89.44 97 LEU A CA 1
ATOM 751 C C . LEU A 1 97 ? 12.211 0.537 -12.038 1.00 89.44 97 LEU A C 1
ATOM 753 O O . LEU A 1 97 ? 12.584 0.593 -13.208 1.00 89.44 97 LEU A O 1
ATOM 757 N N . GLN A 1 98 ? 13.078 0.482 -11.023 1.00 89.19 98 GLN A N 1
ATOM 758 C CA . GLN A 1 98 ? 14.524 0.423 -11.242 1.00 89.19 98 GLN A CA 1
ATOM 759 C C . GLN A 1 98 ? 14.913 -0.859 -11.985 1.00 89.19 98 GLN A C 1
ATOM 761 O O . GLN A 1 98 ? 15.632 -0.793 -12.978 1.00 89.19 98 GLN A O 1
ATOM 766 N N . ALA A 1 99 ? 14.376 -2.011 -11.576 1.00 90.25 99 ALA A N 1
ATOM 767 C CA . ALA A 1 99 ? 14.617 -3.275 -12.262 1.00 90.25 99 ALA A CA 1
ATOM 768 C C . ALA A 1 99 ? 14.116 -3.246 -13.716 1.00 90.25 99 ALA A C 1
ATOM 770 O O . ALA A 1 99 ? 14.745 -3.830 -14.597 1.00 90.25 99 ALA A O 1
ATOM 771 N N . HIS A 1 100 ? 13.004 -2.561 -14.000 1.00 88.75 100 HIS A N 1
ATOM 772 C CA . HIS A 1 100 ? 12.538 -2.356 -15.371 1.00 88.75 100 HIS A CA 1
ATOM 773 C C . HIS A 1 100 ? 13.565 -1.584 -16.214 1.00 88.75 100 HIS A C 1
ATOM 775 O O . HIS A 1 100 ? 13.892 -2.018 -17.320 1.00 88.75 100 HIS A O 1
ATOM 781 N N . VAL A 1 101 ? 14.110 -0.486 -15.679 1.00 90.62 101 VAL A N 1
ATOM 782 C CA . VAL A 1 101 ? 15.155 0.315 -16.342 1.00 90.62 101 VAL A CA 1
ATOM 783 C C . VAL A 1 101 ? 16.434 -0.492 -16.552 1.00 90.62 101 VAL A C 1
ATOM 785 O O . VAL A 1 101 ? 16.981 -0.498 -17.653 1.00 90.62 101 VAL A O 1
ATOM 788 N N . ASP A 1 102 ? 16.883 -1.227 -15.534 1.00 90.94 102 ASP A N 1
ATOM 789 C CA . ASP A 1 102 ? 18.101 -2.043 -15.601 1.00 90.94 102 ASP A CA 1
ATOM 790 C C . ASP A 1 102 ? 17.998 -3.152 -16.666 1.00 90.94 102 ASP A C 1
ATOM 792 O O . ASP A 1 102 ? 18.999 -3.542 -17.265 1.00 90.94 102 ASP A O 1
ATOM 796 N N . ASN A 1 103 ? 16.778 -3.618 -16.960 1.00 91.00 103 ASN A N 1
ATOM 797 C CA . ASN A 1 103 ? 16.487 -4.584 -18.023 1.00 91.00 103 ASN A CA 1
ATOM 798 C C . ASN A 1 103 ? 16.286 -3.943 -19.413 1.00 91.00 103 ASN A C 1
ATOM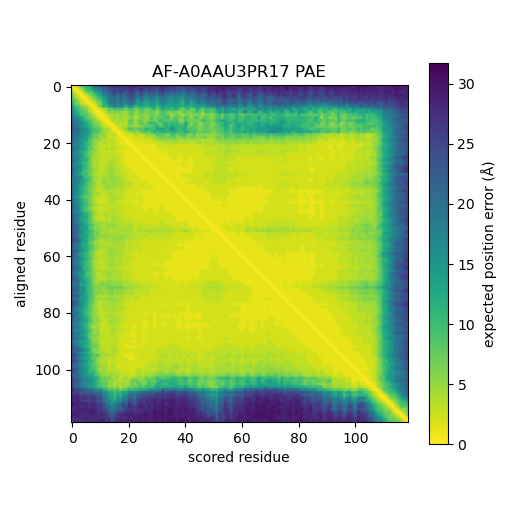 800 O O . ASN A 1 103 ? 15.818 -4.606 -20.339 1.00 91.00 103 ASN A O 1
ATOM 804 N N . GLY A 1 104 ? 16.638 -2.664 -19.578 1.00 88.50 104 GLY A N 1
ATOM 805 C CA . GLY A 1 104 ? 16.554 -1.937 -20.849 1.00 88.50 104 GLY A CA 1
ATOM 806 C C . GLY A 1 104 ? 15.193 -1.299 -21.131 1.00 88.50 104 GLY A C 1
ATOM 807 O O . GLY A 1 104 ? 14.963 -0.822 -22.243 1.00 88.50 104 GLY A O 1
ATOM 808 N N . GLY A 1 105 ? 14.291 -1.291 -20.149 1.00 87.00 105 GLY A N 1
ATOM 809 C C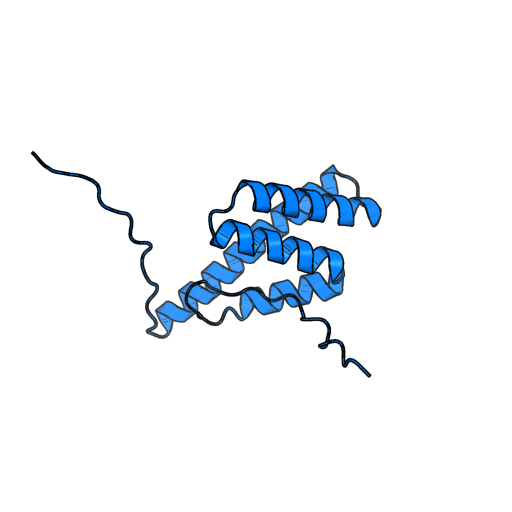A . GLY A 1 105 ? 13.044 -0.542 -20.201 1.00 87.00 105 GLY A CA 1
ATOM 810 C C . GLY A 1 105 ? 13.259 0.966 -20.050 1.00 87.00 105 GLY A C 1
ATOM 811 O O . GLY A 1 105 ? 14.310 1.432 -19.611 1.00 87.00 105 GLY A O 1
ATOM 812 N N . THR A 1 106 ? 12.247 1.753 -20.400 1.00 85.12 106 THR A N 1
ATOM 813 C CA . THR A 1 106 ? 12.279 3.215 -20.264 1.00 85.12 106 THR A CA 1
ATOM 814 C C . THR A 1 106 ? 11.071 3.677 -19.476 1.00 85.12 106 THR A C 1
ATOM 816 O O . THR A 1 106 ? 9.945 3.368 -19.856 1.00 85.12 106 THR A O 1
ATOM 819 N N . LEU A 1 107 ? 11.305 4.458 -18.424 1.00 81.50 107 LEU A N 1
ATOM 820 C CA . LEU A 1 107 ? 10.242 5.165 -17.713 1.00 81.50 107 LEU A CA 1
ATOM 821 C C . LEU A 1 107 ? 9.909 6.438 -18.484 1.00 81.50 107 LEU A C 1
ATOM 823 O O . LEU A 1 107 ? 10.820 7.157 -18.910 1.00 81.50 107 LEU A O 1
ATOM 827 N N . SER A 1 108 ? 8.628 6.753 -18.642 1.00 68.06 108 SER A N 1
ATOM 828 C CA . SER A 1 108 ? 8.260 8.068 -19.149 1.00 68.06 108 SER A CA 1
ATOM 829 C C . SER A 1 108 ? 8.552 9.062 -18.039 1.00 68.06 108 SER A C 1
ATOM 831 O O . SER A 1 108 ? 8.005 8.990 -16.939 1.00 68.06 108 SER A O 1
ATOM 833 N N . THR A 1 109 ? 9.430 10.024 -18.305 1.00 56.62 109 THR A N 1
ATOM 834 C CA . THR A 1 109 ? 9.530 11.172 -17.414 1.00 56.62 109 THR A CA 1
ATOM 835 C C . THR A 1 109 ? 8.165 11.856 -17.389 1.00 56.62 109 THR A C 1
ATOM 837 O O . THR A 1 109 ? 7.609 12.140 -18.458 1.00 56.62 109 THR A O 1
ATOM 840 N N . PRO A 1 110 ? 7.597 12.144 -16.201 1.00 51.66 110 PRO A N 1
ATOM 841 C CA . PRO A 1 110 ? 6.445 13.018 -16.121 1.00 51.66 110 PRO A CA 1
ATOM 842 C C . PRO A 1 110 ? 6.816 14.281 -16.882 1.00 51.66 110 PRO A C 1
ATOM 844 O O . PRO A 1 110 ? 7.869 14.874 -16.620 1.00 51.66 110 PRO A O 1
ATOM 847 N N . ARG A 1 111 ? 5.996 14.665 -17.861 1.00 42.03 111 ARG A N 1
ATOM 848 C CA . ARG A 1 111 ? 6.176 15.907 -18.606 1.00 42.03 111 ARG A CA 1
ATOM 849 C C . ARG A 1 111 ? 6.002 17.052 -17.610 1.00 42.03 111 ARG A C 1
ATOM 851 O O . ARG A 1 111 ? 4.922 17.618 -17.498 1.00 42.03 111 ARG A O 1
ATOM 858 N N . ARG A 1 112 ? 7.060 17.399 -16.867 1.00 43.75 112 ARG A N 1
ATOM 859 C CA . ARG A 1 112 ? 7.186 18.705 -16.231 1.00 43.75 112 ARG A CA 1
ATOM 860 C C . ARG A 1 112 ? 7.141 19.668 -17.398 1.00 43.75 112 ARG A C 1
ATOM 862 O O . ARG A 1 112 ? 8.095 19.780 -18.160 1.00 43.75 112 ARG A O 1
ATOM 869 N N . SER A 1 113 ? 5.985 20.276 -17.608 1.00 39.66 113 SER A N 1
ATOM 870 C CA . SER A 1 113 ? 5.857 21.445 -18.452 1.00 39.66 113 SER A CA 1
ATOM 871 C C . SER A 1 113 ? 6.874 22.461 -17.945 1.00 39.66 113 SER A C 1
ATOM 873 O O . SER A 1 113 ? 6.663 23.094 -16.914 1.00 39.66 113 SER A O 1
ATOM 875 N N . SER A 1 114 ? 8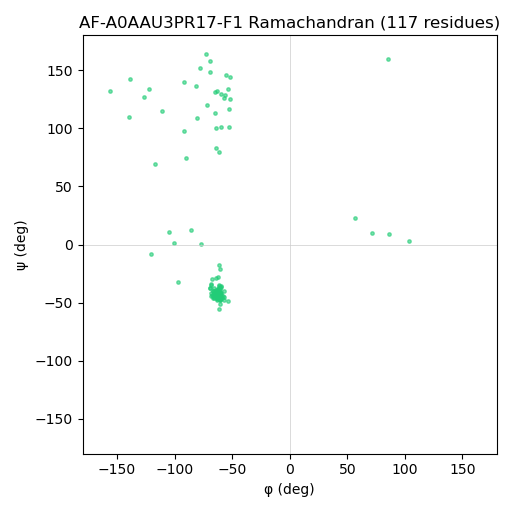.005 22.556 -18.644 1.00 44.44 114 SER A N 1
ATOM 876 C CA . SER A 1 114 ? 8.934 23.676 -18.578 1.00 44.44 114 SER A CA 1
ATOM 877 C C . SER A 1 114 ? 8.178 24.920 -19.045 1.00 44.44 114 SER A C 1
ATOM 879 O O . SER A 1 114 ? 8.234 25.294 -20.211 1.00 44.44 114 SER A O 1
ATOM 881 N N . GLY A 1 115 ? 7.368 25.498 -18.163 1.00 45.03 115 GLY A N 1
ATOM 882 C CA . GLY A 1 115 ? 6.762 26.811 -18.336 1.00 45.03 115 GLY A CA 1
ATOM 883 C C . GLY A 1 115 ? 7.414 27.752 -17.329 1.00 45.03 115 GLY A C 1
ATOM 884 O O . GLY A 1 115 ? 7.289 27.527 -16.133 1.00 45.03 115 GLY A O 1
ATOM 885 N N . GLY A 1 116 ? 8.156 28.780 -17.710 1.00 40.78 116 GLY A N 1
ATOM 886 C CA . GLY A 1 116 ? 8.624 29.159 -19.030 1.00 40.78 116 GLY A CA 1
ATOM 887 C C . GLY A 1 116 ? 9.868 30.023 -18.852 1.00 40.78 116 GLY A C 1
ATOM 888 O O . GLY A 1 116 ? 9.868 30.952 -18.050 1.00 40.78 116 GLY A O 1
ATOM 889 N N . GLU A 1 117 ? 10.923 29.709 -19.593 1.00 50.97 117 GLU A N 1
ATOM 890 C CA . GLU A 1 117 ? 11.910 30.710 -19.980 1.00 50.97 117 GLU A CA 1
ATOM 891 C C . GLU A 1 117 ? 11.445 31.253 -21.327 1.00 50.97 117 GLU A C 1
ATOM 893 O O . GLU A 1 117 ? 11.649 30.632 -22.368 1.00 50.97 117 GLU A O 1
ATOM 898 N N . THR A 1 118 ? 10.770 32.398 -21.303 1.00 52.09 118 THR A N 1
ATOM 899 C CA . THR A 1 118 ? 10.656 33.249 -22.485 1.00 52.09 118 THR A CA 1
ATOM 900 C C . THR A 1 118 ? 10.781 34.705 -22.063 1.00 52.09 118 THR A C 1
ATOM 902 O O . THR A 1 118 ? 9.840 35.239 -21.480 1.00 52.09 118 THR A O 1
ATOM 905 N N . ALA A 1 119 ? 11.929 35.264 -22.462 1.00 45.84 119 ALA A N 1
ATOM 906 C CA . ALA A 1 119 ? 12.274 36.668 -22.710 1.00 45.84 119 ALA A CA 1
ATOM 907 C C . ALA A 1 119 ? 12.373 37.631 -21.517 1.00 45.84 119 ALA A C 1
ATOM 909 O O . ALA A 1 119 ? 11.339 37.962 -20.902 1.00 45.84 119 ALA A O 1
#

Radius of gyration: 17.15 Å; Cα contacts (8 Å, |Δi|>4): 99; chains: 1; bounding box: 47×53×42 Å

Solvent-accessible surface area (backbone atoms only — not comparable to full-atom values): 6935 Å² total; per-residue (Å²): 133,85,80,72,74,77,83,76,74,72,75,84,75,50,98,81,73,56,76,42,64,52,34,45,55,50,47,52,50,38,31,75,75,65,32,60,71,38,34,39,32,46,46,50,17,53,55,23,50,78,66,72,34,57,72,56,18,54,52,27,49,53,49,32,28,50,50,37,34,75,74,70,42,50,67,69,55,21,49,52,50,54,56,47,50,55,54,50,44,54,51,28,39,51,51,29,53,49,53,41,39,76,72,73,46,81,80,82,71,79,81,72,76,85,79,72,96,77,135

Secondary structure (DSSP, 8-state):
---PPPP-------TT----HHHHHHHHHHHHHH-HHHHHHHHHHHHHHTTT-HHHHHHHHHHHHHHHHHTT--HHHHHHHHHHHHHHHHHHHHHHHHHHHHTT--PPPP---------

Mean predicted aligned error: 8.19 Å

Sequence (119 aa):
MSTQPPPTKPTLHSAEGIALPKSAEFVDTLDSQFGSEYTLTFVRAIDADNRDDQPRRETELAAAIDILVRAGWTHEQSRTIVRSHVKFVYAAAGQDLQAHVDNGGTLSTPRRSSGGETA

Foldseek 3Di:
DDPDPDPPQQDAAQPVRQDLVLLRVLLVVCCVPLNRVLSNLLSQLVVCVNVVNVVSNVVSLVVSLVSVVVVPDDSVVSNVVSVVSVVSSVVSSVVSVVVCVVVVHDDDDDPPPCPDPDD

pLDDT: mean 84.42, std 17.9, range [39.66, 98.44]